Protein AF-A0A412B9C3-F1 (afdb_monomer)

Foldseek 3Di:
DEDEQDPVQCVVCVPPDLLDWDDDQVYIYHNDDPPPPPSVVVVVVVNVVVNVVSVCCVVVVVVVVVVVCVVVVVVCCVVCVVVVLQVVQCVPQVDALVVVLCVLCVPPPCCVVVPPPPPSVVVRPDNDDDDRDPVVVD

Mean predicted aligned error: 14.71 Å

pLDDT: mean 75.17, std 10.51, range [42.81, 90.44]

Radius of gyration: 33.95 Å; Cα contacts (8 Å, |Δi|>4): 87; chains: 1; bounding box: 64×28×92 Å

Organism: Bacteroides uniformis (NCBI:txid820)

Solvent-accessible surface area (backbone atoms only — not comparable to full-atom values): 8334 Å² total; per-residue (Å²): 89,80,46,67,60,37,75,64,30,50,60,74,44,72,82,58,62,78,84,58,67,52,78,50,91,77,37,36,30,26,57,52,69,101,72,59,66,81,64,46,56,60,51,51,52,52,51,50,54,48,53,50,51,52,53,48,50,67,53,48,53,56,51,51,52,49,50,49,53,50,54,52,51,61,66,45,43,72,75,44,44,61,57,52,53,47,50,53,34,36,74,73,69,70,52,43,41,64,60,51,51,50,63,76,40,66,84,43,82,56,46,83,76,64,61,62,88,66,64,47,65,82,47,53,89,50,92,72,77,83,84,81,84,61,78,86,80,114

Secondary structure (DSSP, 8-state):
-EEES-HHHHHHHTTS-TT--EEETTEEEE-S-TT-HHHHHHHHHHHHHHHHHHHHHHHHHHHHHHHHHHHHHHHHHHHHHHHHHHHHHHHHHSS-HHHHHHHHTTT-TTTTTS--TTGGGGTTT-SSPPP---GGG-

Sequence (138 aa):
MIIYDSKIARLLQGRLNPYDYVTLPLVTLTALPYGEKGIWEEMEMSIHRRQYTECFCVSLLPSLLLGWQVCWGFAALPLFAYYLLYWAERLAVGHSAFDYEAEKESEEVSYFVVRKHFAWRKWYWKKELPAIDRSWFC

Structure (mmCIF, N/CA/C/O backbone):
data_AF-A0A412B9C3-F1
#
_entry.id   AF-A0A412B9C3-F1
#
loop_
_atom_site.group_PDB
_atom_site.id
_atom_site.type_symbol
_atom_site.label_atom_id
_atom_site.label_alt_id
_atom_site.label_comp_id
_atom_site.label_asym_id
_atom_site.label_entity_id
_atom_site.label_seq_id
_atom_site.pdbx_PDB_ins_code
_atom_site.Cartn_x
_atom_site.Cartn_y
_atom_site.Cartn_z
_atom_site.occupancy
_atom_site.B_iso_or_equiv
_atom_site.auth_seq_id
_atom_site.auth_comp_id
_atom_site.auth_asym_id
_atom_site.auth_atom_id
_atom_site.pdbx_PDB_model_num
ATOM 1 N N . MET A 1 1 ? -19.016 3.867 24.791 1.00 71.44 1 MET A N 1
ATOM 2 C CA . MET A 1 1 ? -19.879 4.856 25.484 1.00 71.44 1 MET A CA 1
ATOM 3 C C . MET A 1 1 ? -20.946 4.109 26.263 1.00 71.44 1 MET A C 1
ATOM 5 O O . MET A 1 1 ? -21.556 3.209 25.698 1.00 71.44 1 MET A 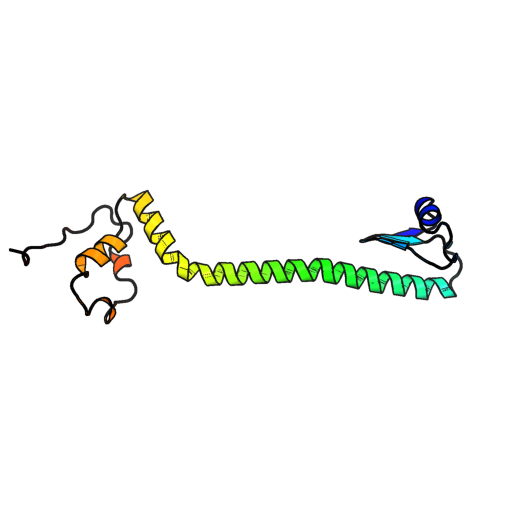O 1
ATOM 9 N N . ILE A 1 2 ? -21.133 4.431 27.544 1.00 73.75 2 ILE A N 1
ATOM 10 C CA . ILE A 1 2 ? -22.102 3.752 28.414 1.00 73.75 2 ILE A CA 1
ATOM 11 C C . ILE A 1 2 ? -23.342 4.638 28.536 1.00 73.75 2 ILE A C 1
ATOM 13 O O . ILE A 1 2 ? -23.216 5.813 28.872 1.00 73.75 2 ILE A O 1
ATOM 17 N N . ILE A 1 3 ? -24.521 4.098 28.223 1.00 74.31 3 ILE A N 1
ATOM 18 C CA . ILE A 1 3 ? -25.792 4.823 28.328 1.00 74.31 3 ILE A CA 1
ATOM 19 C C . ILE A 1 3 ? -26.630 4.162 29.416 1.00 74.31 3 ILE A C 1
ATOM 21 O O . ILE A 1 3 ? -27.082 3.024 29.266 1.00 74.31 3 ILE A O 1
ATOM 25 N N . TYR A 1 4 ? -26.832 4.914 30.492 1.00 70.44 4 TYR A N 1
ATOM 26 C CA . TYR A 1 4 ? -27.600 4.506 31.658 1.00 70.44 4 TYR A CA 1
ATOM 27 C C . TYR A 1 4 ? -29.091 4.765 31.453 1.00 70.44 4 TYR A C 1
ATOM 29 O O . TYR A 1 4 ? -29.478 5.769 30.855 1.00 70.44 4 TYR A O 1
ATOM 37 N N . ASP A 1 5 ? -29.912 3.853 31.968 1.00 69.75 5 ASP A N 1
ATOM 38 C CA . ASP A 1 5 ? -31.367 3.973 32.091 1.00 69.75 5 ASP A CA 1
ATOM 39 C C . ASP A 1 5 ? -32.097 4.476 30.826 1.00 69.75 5 ASP A C 1
ATOM 41 O O . ASP A 1 5 ? -33.015 5.301 30.860 1.00 69.75 5 ASP A O 1
ATOM 45 N N . SER A 1 6 ? -31.686 3.978 29.658 1.00 71.88 6 SER A N 1
ATOM 46 C CA . SER A 1 6 ? -32.357 4.323 28.403 1.00 71.88 6 SER A CA 1
ATOM 47 C C . SER A 1 6 ? -33.596 3.453 28.175 1.00 71.88 6 SER A C 1
ATOM 49 O O . SER A 1 6 ? -33.596 2.248 28.431 1.00 71.88 6 SER A O 1
ATOM 51 N N . LYS A 1 7 ? -34.658 4.032 27.595 1.00 73.88 7 LYS A N 1
ATOM 52 C CA . LYS A 1 7 ? -35.851 3.270 27.164 1.00 73.88 7 LYS A CA 1
ATOM 53 C C . LYS A 1 7 ? -35.494 2.121 26.208 1.00 73.88 7 LYS A C 1
ATOM 55 O O . LYS A 1 7 ? -36.166 1.097 26.204 1.00 73.88 7 LYS A O 1
ATOM 60 N N . ILE A 1 8 ? -34.422 2.297 25.432 1.00 70.44 8 ILE A N 1
ATOM 61 C CA . ILE A 1 8 ? -33.883 1.309 24.4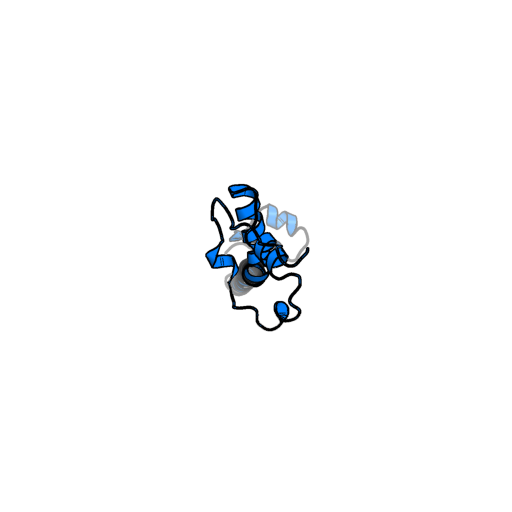92 1.00 70.44 8 ILE A CA 1
ATOM 62 C C . ILE A 1 8 ? -33.239 0.137 25.247 1.00 70.44 8 ILE A C 1
ATOM 64 O O . ILE A 1 8 ? -33.494 -1.010 24.893 1.00 70.44 8 ILE A O 1
ATOM 68 N N . ALA A 1 9 ? -32.475 0.409 26.313 1.00 68.50 9 ALA A N 1
ATOM 69 C CA . ALA A 1 9 ? -31.912 -0.625 27.184 1.00 68.50 9 ALA A CA 1
ATOM 70 C C . ALA A 1 9 ? -33.021 -1.499 27.779 1.00 68.50 9 ALA A C 1
ATOM 72 O O . ALA A 1 9 ? -32.987 -2.714 27.619 1.00 68.50 9 ALA A O 1
ATOM 73 N N . AR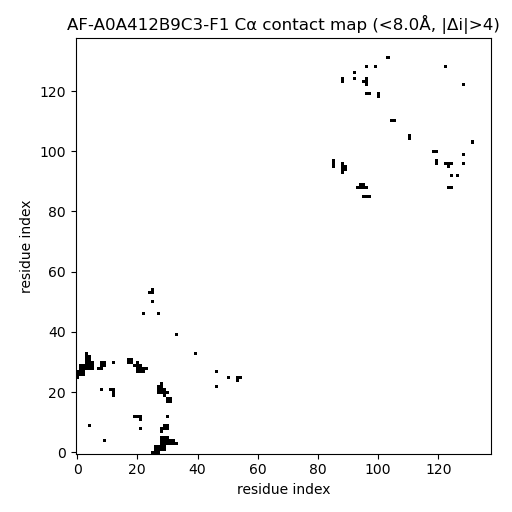G A 1 10 ? -34.065 -0.876 28.346 1.00 69.50 10 ARG A N 1
ATOM 74 C CA . ARG A 1 10 ? -35.205 -1.595 28.943 1.00 69.50 10 ARG A CA 1
ATOM 75 C C . ARG A 1 10 ? -35.968 -2.449 27.923 1.00 69.50 10 ARG A C 1
ATOM 77 O O . ARG A 1 10 ? -36.424 -3.538 28.256 1.00 69.50 10 ARG A O 1
ATOM 84 N N . LEU A 1 11 ? -36.090 -1.973 26.681 1.00 72.50 11 LEU A N 1
ATOM 85 C CA . LEU A 1 11 ? -36.770 -2.692 25.600 1.00 72.50 11 LEU A CA 1
ATOM 86 C C . LEU A 1 11 ? -35.950 -3.886 25.081 1.00 72.50 11 LEU A C 1
ATOM 88 O O . LEU A 1 11 ? -36.520 -4.941 24.821 1.00 72.50 11 LEU A O 1
ATOM 92 N N . LEU A 1 12 ? -34.625 -3.735 24.971 1.00 67.31 12 LEU A N 1
ATOM 93 C CA . LEU A 1 12 ? -33.705 -4.813 24.584 1.00 67.31 12 LEU A CA 1
ATOM 94 C C . LEU A 1 12 ? -33.486 -5.835 25.703 1.00 67.31 12 LEU A C 1
ATOM 96 O O . LEU A 1 12 ? -33.320 -7.017 25.419 1.00 67.31 12 LEU A O 1
ATOM 100 N N . GLN A 1 13 ? -33.500 -5.397 26.962 1.00 66.25 13 GLN A N 1
ATOM 101 C CA . GLN A 1 13 ? -33.410 -6.299 28.105 1.00 66.25 13 GLN A CA 1
ATOM 102 C C . GLN A 1 13 ? -34.695 -7.082 28.299 1.00 66.25 13 GLN A C 1
ATOM 104 O O . GLN A 1 13 ? -34.568 -8.267 28.567 1.00 66.25 13 GLN A O 1
ATOM 109 N N . GLY A 1 14 ? -35.879 -6.473 28.116 1.00 61.47 14 GLY A N 1
ATOM 110 C CA . GLY A 1 14 ? -37.208 -7.090 27.932 1.00 61.47 14 GLY A CA 1
ATOM 111 C C . GLY A 1 14 ? -37.693 -8.108 28.987 1.00 61.47 14 GLY A C 1
ATOM 112 O O . GLY A 1 14 ? -38.782 -7.953 29.536 1.00 61.47 14 GLY A O 1
ATOM 113 N N . ARG A 1 15 ? -36.911 -9.170 29.228 1.00 53.53 15 ARG A N 1
ATOM 114 C CA . ARG A 1 15 ? -37.091 -10.319 30.135 1.00 53.53 15 ARG A CA 1
ATOM 115 C C . ARG A 1 15 ? -35.810 -10.800 30.858 1.00 53.53 15 ARG A C 1
ATOM 117 O O . ARG A 1 15 ? -35.904 -11.765 31.612 1.00 53.53 15 ARG A O 1
ATOM 124 N N . LEU A 1 16 ? -34.632 -10.221 30.610 1.00 57.12 16 LEU A N 1
ATOM 125 C CA . LEU A 1 16 ? -33.379 -10.616 31.271 1.00 57.12 16 LEU A CA 1
ATOM 126 C C . LEU A 1 16 ? -33.282 -10.067 32.703 1.00 57.12 16 LEU A C 1
ATOM 128 O O . LEU A 1 16 ? -34.021 -9.159 33.089 1.00 57.12 16 LEU A O 1
ATOM 132 N N . ASN A 1 17 ? -32.375 -10.656 33.487 1.00 59.16 17 ASN A N 1
ATOM 133 C CA . ASN A 1 17 ? -32.114 -10.301 34.878 1.00 59.16 17 ASN A CA 1
ATOM 134 C C . ASN A 1 17 ? -31.827 -8.783 34.963 1.00 59.16 17 ASN A C 1
ATOM 136 O O . ASN A 1 17 ? -31.078 -8.281 34.125 1.00 59.16 17 ASN A O 1
ATOM 140 N N . PRO A 1 18 ? -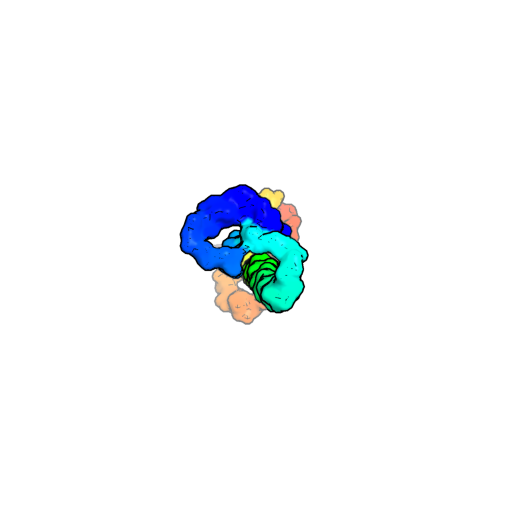32.384 -8.022 35.926 1.00 58.66 18 PRO A N 1
ATOM 141 C CA . PRO A 1 18 ? -32.144 -6.575 36.063 1.00 58.66 18 PRO A CA 1
ATOM 142 C C . PRO A 1 18 ? -30.662 -6.164 36.144 1.00 58.66 18 PRO A C 1
ATOM 144 O O . PRO A 1 18 ? -30.348 -4.993 35.937 1.00 58.66 18 PRO A O 1
ATOM 147 N N . TYR A 1 19 ? -29.766 -7.118 36.409 1.00 58.34 19 TYR A N 1
ATOM 148 C CA . TYR A 1 19 ? -28.314 -6.939 36.448 1.00 58.34 19 TYR A CA 1
ATOM 149 C C . TYR A 1 19 ? -27.590 -7.201 35.116 1.00 58.34 19 TYR A C 1
ATOM 151 O O . TYR A 1 19 ? -26.396 -6.928 35.016 1.00 58.34 19 TYR A O 1
ATOM 159 N N . ASP A 1 20 ? -28.269 -7.727 34.094 1.00 65.31 20 ASP A N 1
ATOM 160 C CA . ASP A 1 20 ? -27.654 -7.952 32.784 1.00 65.31 20 ASP A CA 1
ATOM 161 C C . ASP A 1 20 ? -27.457 -6.626 32.046 1.00 65.31 20 ASP A C 1
ATOM 163 O O . ASP A 1 20 ? -28.237 -5.696 32.209 1.00 65.31 20 ASP A O 1
ATOM 167 N N . TYR A 1 21 ? -26.438 -6.521 31.197 1.00 71.12 21 TYR A N 1
ATOM 168 C CA . TYR A 1 21 ? -26.176 -5.356 30.347 1.00 71.12 21 TYR A CA 1
ATOM 169 C C . TYR A 1 21 ? -26.036 -5.789 28.888 1.00 71.12 21 TYR A C 1
ATOM 171 O O . TYR A 1 21 ? -25.529 -6.868 28.586 1.00 71.12 21 TYR A O 1
ATOM 179 N N . VAL A 1 22 ? -26.479 -4.943 27.957 1.00 73.19 22 VAL A N 1
ATOM 180 C CA . VAL A 1 22 ? -26.414 -5.242 26.521 1.00 73.19 22 VAL A CA 1
ATOM 181 C C . VAL A 1 22 ? -25.242 -4.488 25.912 1.00 73.19 22 VAL A C 1
ATOM 183 O O . VAL A 1 22 ? -25.207 -3.257 25.896 1.00 73.19 22 VAL A O 1
ATOM 186 N N . THR A 1 23 ? -24.262 -5.233 25.408 1.00 69.38 23 THR A N 1
ATOM 187 C CA . THR A 1 23 ? -23.097 -4.681 24.710 1.00 69.38 23 THR A CA 1
ATOM 188 C C . THR A 1 23 ? -23.354 -4.695 23.205 1.00 69.38 23 THR A C 1
ATOM 190 O O . THR A 1 23 ? -23.487 -5.760 22.607 1.00 69.38 23 THR A O 1
ATOM 193 N N . LEU A 1 24 ? -23.422 -3.514 22.597 1.00 73.06 24 LEU A N 1
ATOM 194 C CA . LEU A 1 24 ? -23.368 -3.313 21.152 1.00 73.06 24 LEU A CA 1
ATOM 195 C C . LEU A 1 24 ? -21.967 -2.801 20.775 1.00 73.06 24 LEU A C 1
ATOM 197 O O . LEU A 1 24 ? -21.265 -2.260 21.635 1.00 73.06 24 LEU A O 1
ATOM 201 N N . PRO A 1 25 ? -21.551 -2.910 19.501 1.00 67.12 25 PRO A N 1
ATOM 202 C CA . PRO A 1 25 ? -20.292 -2.324 19.058 1.00 67.12 25 PRO A CA 1
ATOM 203 C C . PRO A 1 25 ? -20.259 -0.833 19.423 1.00 67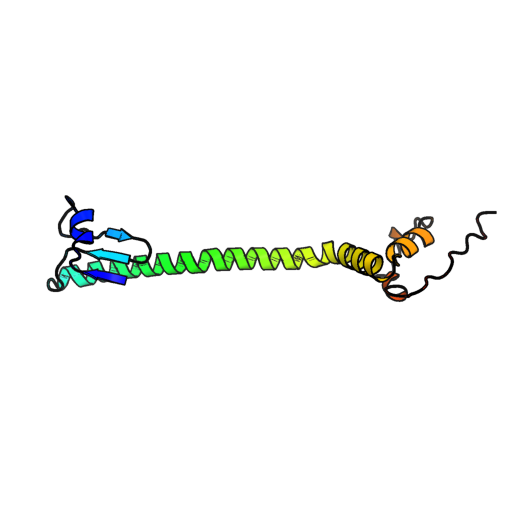.12 25 PRO A C 1
ATOM 205 O O . PRO A 1 25 ? -21.205 -0.104 19.120 1.00 67.12 25 PRO A O 1
ATOM 208 N N . LEU A 1 26 ? -19.194 -0.385 20.097 1.00 67.56 26 LEU A N 1
ATOM 209 C CA . LEU A 1 26 ? -18.996 0.983 20.616 1.00 67.56 26 LEU A CA 1
ATOM 210 C C . LEU A 1 26 ? -19.905 1.435 21.781 1.00 67.56 26 LEU A C 1
ATOM 212 O O . LEU A 1 26 ? -19.541 2.385 22.490 1.00 67.56 26 LEU A O 1
ATOM 216 N N . VAL A 1 27 ? -21.065 0.811 22.006 1.00 75.19 27 VAL A N 1
ATOM 217 C CA . VAL A 1 27 ? -22.084 1.300 22.953 1.00 75.19 27 VAL A CA 1
ATOM 218 C C . VAL A 1 27 ? -22.562 0.194 23.882 1.00 75.19 27 VAL A C 1
ATOM 220 O O . VAL A 1 27 ? -23.034 -0.848 23.448 1.00 75.19 27 VAL A O 1
ATOM 223 N N . THR A 1 28 ? -22.515 0.447 25.184 1.00 77.12 28 THR A N 1
ATOM 224 C CA . THR A 1 28 ? -23.071 -0.455 26.198 1.00 77.12 28 THR A CA 1
ATOM 225 C C . THR A 1 28 ? -24.287 0.170 26.856 1.00 77.12 28 THR A C 1
ATOM 227 O O . THR A 1 28 ? -24.238 1.311 27.317 1.00 77.12 28 THR A O 1
ATOM 230 N N . LEU A 1 29 ? -25.378 -0.589 26.884 1.00 76.88 29 LEU A N 1
ATOM 231 C CA . LEU A 1 29 ? -26.669 -0.190 27.421 1.00 76.88 29 LEU A CA 1
ATOM 232 C C . LEU A 1 29 ? -26.919 -0.916 28.741 1.00 76.88 29 LEU A C 1
ATOM 234 O O . LEU A 1 29 ? -26.802 -2.142 28.810 1.00 76.88 29 LEU A O 1
ATOM 238 N N . THR A 1 30 ? -27.289 -0.162 29.773 1.00 72.75 30 THR A N 1
ATOM 239 C CA . THR A 1 30 ? -27.619 -0.704 31.096 1.00 72.75 30 THR A CA 1
ATOM 240 C C . THR A 1 30 ? -28.961 -0.136 31.572 1.00 72.75 30 THR A C 1
ATOM 242 O O . THR A 1 30 ? -29.311 1.003 31.252 1.00 72.75 30 THR A O 1
ATOM 245 N N . ALA A 1 31 ? -29.736 -0.929 32.319 1.00 68.94 31 ALA A N 1
ATOM 246 C CA . ALA A 1 31 ? -30.973 -0.475 32.979 1.00 68.94 31 ALA A CA 1
ATOM 247 C C . ALA A 1 31 ? -30.778 -0.178 34.471 1.00 68.94 31 ALA A C 1
ATOM 249 O O . ALA A 1 31 ? -31.718 0.253 35.135 1.00 68.94 31 ALA A O 1
ATOM 250 N N . LEU A 1 32 ? -29.569 -0.394 34.998 1.00 68.25 32 LEU A N 1
ATOM 251 C CA . LEU A 1 32 ? -29.263 -0.116 36.393 1.00 68.25 32 LEU A CA 1
ATOM 252 C C . LEU A 1 32 ? -29.134 1.400 36.632 1.00 68.25 32 LEU A C 1
ATOM 254 O O . LEU A 1 32 ? -28.440 2.083 35.868 1.00 68.25 32 LEU A O 1
ATOM 258 N N . PRO A 1 33 ? -29.762 1.932 37.697 1.00 64.75 33 PRO A N 1
ATOM 259 C CA . PRO A 1 33 ? -29.544 3.301 38.138 1.00 64.75 33 PRO A CA 1
ATOM 260 C C . PRO A 1 33 ? -28.149 3.452 38.768 1.00 64.75 33 PRO A C 1
ATOM 262 O O . PRO A 1 33 ? -27.609 2.521 39.359 1.00 64.75 33 PRO A O 1
ATOM 265 N N . TYR A 1 34 ? -27.580 4.655 38.691 1.00 61.44 34 TYR A N 1
ATOM 266 C CA . TYR A 1 34 ? -26.199 4.999 39.081 1.00 61.44 34 TYR A CA 1
ATOM 267 C C . TYR A 1 34 ? -25.889 4.919 40.609 1.00 61.44 34 TYR A C 1
ATOM 269 O O . TYR A 1 34 ? -24.985 5.581 41.103 1.00 61.44 34 TYR A O 1
ATOM 277 N N . GLY A 1 35 ? -26.650 4.161 41.410 1.00 60.62 35 GLY A N 1
ATOM 278 C CA . GLY A 1 35 ? -26.618 4.229 42.884 1.00 60.62 35 GLY A CA 1
ATOM 279 C C . GLY A 1 35 ? -25.990 3.042 43.630 1.00 60.62 35 GLY A C 1
ATOM 280 O O . GLY A 1 35 ? -25.531 3.212 44.760 1.00 60.62 35 GLY A O 1
ATOM 281 N N . GLU A 1 36 ? -25.946 1.844 43.041 1.00 65.12 36 GLU A N 1
ATOM 282 C CA . GLU A 1 36 ? -25.496 0.616 43.723 1.00 65.12 36 GLU A CA 1
ATOM 283 C C . GLU A 1 36 ? -23.974 0.411 43.594 1.00 65.12 36 GLU A C 1
ATOM 285 O O . GLU A 1 36 ? -23.492 -0.377 42.783 1.00 65.12 36 GLU A O 1
ATOM 290 N N . LYS A 1 37 ? -23.204 1.141 44.414 1.00 58.47 37 LYS A N 1
ATOM 291 C CA . LYS A 1 37 ? -21.729 1.249 44.335 1.00 58.47 37 LYS A CA 1
ATOM 292 C C . LYS A 1 37 ? -20.955 -0.072 44.198 1.00 58.47 37 LYS A C 1
ATOM 294 O O . LYS A 1 37 ? -20.007 -0.120 43.427 1.00 58.47 37 LYS A O 1
ATOM 299 N N . GLY A 1 38 ? -21.326 -1.121 44.937 1.00 68.56 38 GLY A N 1
ATOM 300 C CA . GLY A 1 38 ? -20.525 -2.355 45.006 1.00 68.56 38 GLY A CA 1
ATOM 301 C C . GLY A 1 38 ? -20.585 -3.225 43.746 1.00 68.56 38 GLY A C 1
ATOM 302 O O . GLY A 1 38 ? -19.576 -3.784 43.341 1.00 68.56 38 GLY A O 1
ATOM 303 N N . ILE A 1 39 ? -21.755 -3.313 43.110 1.00 67.44 39 ILE A N 1
ATOM 304 C CA . ILE A 1 39 ? -21.955 -4.084 41.867 1.00 67.44 39 ILE A CA 1
ATOM 305 C C . ILE A 1 39 ? -21.539 -3.243 40.651 1.00 67.44 39 ILE A C 1
ATOM 307 O O . ILE A 1 39 ? -21.106 -3.769 39.626 1.00 67.44 39 ILE A O 1
ATOM 311 N N . TRP A 1 40 ? -21.639 -1.918 40.776 1.00 73.81 40 TRP A N 1
ATOM 312 C CA . TRP A 1 40 ? -21.349 -0.982 39.700 1.00 73.81 40 TRP A CA 1
ATOM 313 C C . TRP A 1 40 ? -19.870 -0.964 39.292 1.00 73.81 40 TRP A C 1
ATOM 315 O O . TRP A 1 40 ? -19.599 -1.037 38.097 1.00 73.81 40 TRP A O 1
ATOM 325 N N . GLU A 1 41 ? -18.925 -0.937 40.240 1.00 76.31 41 GLU A N 1
ATOM 326 C CA . GLU A 1 41 ? -17.486 -0.887 39.916 1.00 76.31 41 GLU A CA 1
ATOM 327 C C . GLU A 1 41 ? -17.027 -2.127 39.131 1.00 76.31 41 GLU A C 1
ATOM 329 O O . GLU A 1 41 ? -16.322 -2.016 38.127 1.00 76.31 41 GLU A O 1
ATOM 334 N N . GLU A 1 42 ? -17.467 -3.320 39.539 1.00 79.62 42 GLU A N 1
ATOM 335 C CA . GLU A 1 42 ? -17.109 -4.567 38.856 1.00 79.62 42 GLU A CA 1
ATOM 336 C C . GLU A 1 42 ? -17.740 -4.647 37.457 1.00 79.62 42 GLU A C 1
ATOM 338 O O . GLU A 1 42 ? -17.075 -5.002 36.474 1.00 79.62 42 GLU A O 1
ATOM 343 N N . MET A 1 43 ? -19.010 -4.242 37.340 1.00 77.62 43 MET A N 1
ATOM 344 C CA . MET A 1 43 ? -19.706 -4.172 36.058 1.00 77.62 43 MET A CA 1
ATOM 345 C C . MET A 1 43 ? -19.025 -3.178 35.108 1.00 77.62 43 MET A C 1
ATOM 347 O O . MET A 1 43 ? -18.755 -3.520 33.954 1.00 77.62 43 MET A O 1
ATOM 351 N N . GLU A 1 44 ? -18.708 -1.972 35.574 1.00 81.06 44 GLU A N 1
ATOM 352 C CA . GLU A 1 44 ? -18.075 -0.927 34.767 1.00 81.06 44 GLU A CA 1
ATOM 353 C C . GLU A 1 44 ? -16.684 -1.364 34.280 1.00 81.06 44 GLU A C 1
ATOM 355 O O . GLU A 1 44 ? -16.373 -1.247 33.089 1.00 81.06 44 GLU A O 1
ATOM 360 N N . MET A 1 45 ? -15.885 -1.990 35.150 1.00 81.44 45 MET A N 1
ATOM 361 C CA . MET A 1 45 ? -14.580 -2.546 34.781 1.00 81.44 45 MET A CA 1
ATOM 362 C C . MET A 1 45 ? -14.685 -3.645 33.716 1.00 81.44 45 MET A C 1
ATOM 364 O O . MET A 1 45 ? -13.867 -3.694 32.790 1.00 81.44 45 MET A O 1
ATOM 368 N N . SER A 1 46 ? -15.703 -4.507 33.794 1.00 80.62 46 SER A N 1
ATOM 369 C CA . SER A 1 46 ? -15.934 -5.553 32.789 1.00 80.62 46 SER A CA 1
ATOM 370 C C . SER A 1 46 ? -16.289 -4.969 31.413 1.00 80.62 46 SER A C 1
ATOM 372 O O . SER A 1 46 ? -15.756 -5.403 30.384 1.00 80.62 46 SER A O 1
ATOM 374 N N . ILE A 1 47 ? -17.114 -3.918 31.398 1.00 82.31 47 ILE A N 1
ATOM 375 C CA . ILE A 1 47 ? -17.528 -3.202 30.191 1.00 82.31 47 ILE A CA 1
ATOM 376 C C . ILE A 1 47 ? -16.335 -2.483 29.561 1.00 82.31 47 ILE A C 1
ATOM 378 O O . ILE A 1 47 ? -16.121 -2.598 28.352 1.00 82.31 47 ILE A O 1
ATOM 382 N N . HIS A 1 48 ? -15.527 -1.783 30.360 1.00 84.00 48 HIS A N 1
ATOM 383 C CA . HIS A 1 48 ? -14.339 -1.094 29.863 1.00 84.00 48 HIS A CA 1
ATOM 384 C C . HIS A 1 48 ? -13.295 -2.053 29.314 1.00 84.00 48 HIS A C 1
ATOM 386 O O . HIS A 1 48 ? -12.750 -1.803 28.238 1.00 84.00 48 HIS A O 1
ATOM 392 N N . ARG A 1 49 ? -13.055 -3.182 29.993 1.00 83.75 49 ARG A N 1
ATOM 393 C CA . ARG A 1 49 ? -12.152 -4.223 29.491 1.00 83.75 49 ARG A CA 1
ATOM 394 C C . ARG A 1 49 ? -12.591 -4.701 28.109 1.00 83.75 49 ARG A C 1
ATOM 396 O O . ARG A 1 49 ? -11.764 -4.801 27.206 1.00 83.75 49 ARG A O 1
ATOM 403 N N . ARG A 1 50 ? -13.891 -4.942 27.924 1.00 80.62 50 ARG A N 1
ATOM 404 C CA . ARG A 1 50 ? -14.450 -5.389 26.647 1.00 80.62 50 ARG A CA 1
ATOM 405 C C . ARG A 1 50 ? -14.383 -4.309 25.563 1.00 80.62 50 ARG A C 1
ATOM 407 O O . ARG A 1 50 ? -13.891 -4.588 24.473 1.00 80.62 50 ARG A O 1
ATOM 414 N N . GLN A 1 51 ? -14.773 -3.071 25.871 1.00 83.31 51 GLN A N 1
ATOM 415 C CA . GLN A 1 51 ? -14.653 -1.935 24.947 1.00 83.31 51 GLN A CA 1
ATOM 416 C C . GLN A 1 51 ? -13.201 -1.711 24.509 1.00 83.31 51 GLN A C 1
ATOM 418 O O . GLN A 1 51 ? -12.947 -1.467 23.332 1.00 83.31 51 GLN A O 1
ATOM 423 N N . TYR A 1 52 ? -12.240 -1.847 25.428 1.00 85.38 52 TYR A N 1
ATOM 424 C CA . TYR A 1 52 ? -10.821 -1.745 25.100 1.00 85.38 52 TYR A CA 1
ATOM 425 C C . TYR A 1 52 ? -10.393 -2.855 24.139 1.00 85.38 52 TYR A C 1
ATOM 427 O O . TYR A 1 52 ? -9.745 -2.569 23.137 1.00 85.38 52 TYR A O 1
ATOM 435 N N . THR A 1 53 ? -10.804 -4.105 24.384 1.00 84.38 53 THR A N 1
ATOM 436 C CA . THR A 1 53 ? -10.497 -5.218 23.470 1.00 84.38 53 THR A CA 1
ATOM 437 C C . THR A 1 53 ? -11.148 -5.056 22.099 1.00 84.38 53 THR A C 1
ATOM 439 O O . THR A 1 53 ? -10.501 -5.319 21.091 1.00 84.38 53 THR A O 1
ATOM 442 N N . GLU A 1 54 ? -12.389 -4.572 22.031 1.00 85.00 54 GLU A N 1
ATOM 443 C CA . GLU A 1 54 ? -13.090 -4.332 20.766 1.00 85.00 54 GLU A CA 1
ATOM 444 C C . GLU A 1 54 ? -12.408 -3.213 19.968 1.00 85.00 54 GLU A C 1
ATOM 446 O O . GLU A 1 54 ? -12.086 -3.409 18.798 1.00 85.00 54 GLU A O 1
ATOM 451 N N . CYS A 1 55 ? -12.087 -2.081 20.602 1.00 84.31 55 CYS A N 1
ATOM 452 C CA . CYS A 1 55 ? -11.341 -0.987 19.973 1.00 84.31 55 CYS A CA 1
ATOM 453 C C . CYS A 1 55 ? -9.927 -1.407 19.550 1.00 84.31 55 CYS A C 1
ATOM 455 O O . CYS A 1 55 ? -9.452 -1.024 18.477 1.00 84.31 55 CYS A O 1
ATOM 457 N N . PHE A 1 56 ? -9.250 -2.211 20.370 1.00 86.69 56 PHE A N 1
ATOM 458 C CA . PHE A 1 56 ? -7.938 -2.752 20.043 1.00 86.69 56 PHE A CA 1
ATOM 459 C C . PHE A 1 56 ? -8.011 -3.662 18.814 1.00 86.69 56 PHE A C 1
ATOM 461 O O . PHE A 1 56 ? -7.251 -3.466 17.875 1.00 86.69 56 PHE A O 1
ATOM 468 N N . CYS A 1 57 ? -8.973 -4.584 18.740 1.00 83.69 57 CYS A N 1
ATOM 469 C CA . CYS A 1 57 ? -9.153 -5.444 17.568 1.00 83.69 57 CYS A CA 1
ATOM 470 C C . CYS A 1 57 ? -9.545 -4.647 16.315 1.00 83.69 57 CYS A C 1
ATOM 472 O O . CYS A 1 57 ? -8.994 -4.884 15.240 1.00 83.69 57 CYS A O 1
ATOM 474 N N . VAL A 1 58 ? -10.456 -3.677 16.452 1.00 85.69 58 VAL A N 1
ATOM 475 C CA . VAL A 1 58 ? -10.908 -2.812 15.349 1.00 85.69 58 VAL A CA 1
ATOM 476 C C . VAL A 1 58 ? -9.783 -1.928 14.813 1.00 85.69 58 VAL A C 1
ATOM 478 O O . VAL A 1 58 ? -9.811 -1.590 13.639 1.00 85.69 58 VAL A O 1
ATOM 481 N N . SER A 1 59 ? -8.781 -1.571 15.618 1.00 86.56 59 SER A N 1
ATOM 482 C CA . SER A 1 59 ? -7.616 -0.803 15.152 1.00 86.56 59 SER A CA 1
ATOM 483 C C . SER A 1 59 ? -6.459 -1.695 14.684 1.00 86.56 59 SER A C 1
ATOM 485 O O . SER A 1 59 ? -5.797 -1.390 13.688 1.00 86.56 59 SER A O 1
ATOM 487 N N . LEU A 1 60 ? -6.231 -2.830 15.347 1.00 90.25 60 LEU A N 1
ATOM 488 C CA . LEU A 1 60 ? -5.143 -3.758 15.043 1.00 90.25 60 LEU A CA 1
ATOM 489 C C . LEU A 1 60 ? -5.376 -4.517 13.731 1.00 90.25 60 LEU A C 1
ATOM 491 O O . LEU A 1 60 ? -4.475 -4.607 12.905 1.00 90.25 60 LEU A O 1
ATOM 495 N N . LEU A 1 61 ? -6.578 -5.050 13.505 1.00 87.25 61 LEU A N 1
ATOM 496 C CA . LEU A 1 61 ? -6.867 -5.820 12.293 1.00 87.25 61 LEU A CA 1
ATOM 497 C C . LEU A 1 61 ? -6.669 -5.008 10.999 1.00 87.25 61 LEU A C 1
ATOM 499 O O . LEU A 1 61 ? -5.932 -5.477 10.130 1.00 87.25 61 LEU A O 1
ATOM 503 N N . PRO A 1 62 ? -7.237 -3.796 10.834 1.00 87.19 62 PRO A N 1
ATOM 504 C CA . PRO A 1 62 ? -7.007 -3.019 9.621 1.00 87.19 62 PRO A CA 1
ATOM 505 C C . PRO A 1 62 ? -5.568 -2.522 9.508 1.00 87.19 62 PRO A C 1
ATOM 507 O O . PRO A 1 62 ? -5.051 -2.475 8.397 1.00 87.19 62 PRO A O 1
ATOM 510 N N . SER A 1 63 ? -4.888 -2.195 10.612 1.00 89.38 63 SER A N 1
ATOM 511 C CA . SER A 1 63 ? -3.479 -1.787 10.540 1.00 89.38 63 SER A CA 1
ATOM 512 C C . SER A 1 63 ? -2.565 -2.932 10.093 1.00 89.38 63 SER A C 1
ATOM 514 O O . SER A 1 63 ? -1.687 -2.709 9.262 1.00 89.38 63 SER A O 1
ATOM 516 N N . LEU A 1 64 ? -2.814 -4.167 10.542 1.00 90.44 64 LEU A N 1
ATOM 517 C CA . LEU A 1 64 ? -2.099 -5.354 10.063 1.00 90.44 64 LEU A CA 1
ATOM 518 C C . LEU A 1 64 ? -2.414 -5.672 8.597 1.00 90.44 64 LEU A C 1
ATOM 520 O O . LEU A 1 64 ? -1.499 -5.971 7.832 1.00 90.44 64 LEU A O 1
ATOM 524 N N . LEU A 1 65 ? -3.683 -5.581 8.187 1.00 88.81 65 LEU A N 1
ATOM 525 C CA . LEU A 1 65 ? -4.083 -5.806 6.794 1.00 88.81 65 LEU A CA 1
ATOM 526 C C . LEU A 1 65 ? -3.467 -4.769 5.849 1.00 88.81 65 LEU A C 1
ATOM 528 O O . LEU A 1 65 ? -2.934 -5.138 4.804 1.00 88.81 65 LEU A O 1
ATOM 532 N N . LEU A 1 66 ? -3.491 -3.489 6.227 1.00 87.75 66 LEU A N 1
ATOM 533 C CA . LEU A 1 66 ? -2.850 -2.419 5.465 1.00 87.75 66 LEU A CA 1
ATOM 534 C C . LEU A 1 66 ? -1.333 -2.597 5.438 1.00 87.75 66 LEU A C 1
ATOM 536 O O . LEU A 1 66 ? -0.734 -2.494 4.374 1.00 87.75 66 LEU A O 1
ATOM 540 N N . GLY A 1 67 ? -0.714 -2.924 6.576 1.00 88.25 67 GLY A N 1
ATOM 541 C CA . GLY A 1 67 ? 0.716 -3.224 6.646 1.00 88.25 67 GLY A CA 1
ATOM 542 C C . GLY A 1 67 ? 1.106 -4.357 5.699 1.00 88.25 67 GLY A C 1
ATOM 543 O O . GLY A 1 67 ? 2.041 -4.212 4.916 1.00 88.25 67 GLY A O 1
ATOM 544 N N . TRP A 1 68 ? 0.334 -5.446 5.687 1.00 87.12 68 TRP A N 1
ATOM 545 C CA . TRP A 1 68 ? 0.520 -6.553 4.751 1.00 87.12 68 TRP A CA 1
ATOM 546 C C . TRP A 1 68 ? 0.385 -6.097 3.294 1.00 87.12 68 TRP A C 1
ATOM 548 O O . TRP A 1 68 ? 1.298 -6.299 2.500 1.00 87.12 68 TRP A O 1
ATOM 558 N N . GLN A 1 69 ? -0.708 -5.428 2.929 1.00 84.88 69 GLN A N 1
ATOM 559 C CA . GLN A 1 69 ? -0.922 -4.956 1.556 1.00 84.88 69 GLN A CA 1
ATOM 560 C C . GLN A 1 69 ? 0.193 -4.023 1.076 1.00 84.88 69 GLN A C 1
ATOM 562 O O . GLN A 1 69 ? 0.664 -4.155 -0.051 1.00 84.88 69 GLN A O 1
ATOM 567 N N . VAL A 1 70 ? 0.646 -3.115 1.939 1.00 86.31 70 VAL A N 1
ATOM 568 C CA . VAL A 1 70 ? 1.734 -2.182 1.646 1.00 86.31 70 VAL A CA 1
ATOM 569 C C . VAL A 1 70 ? 3.049 -2.941 1.453 1.00 86.31 70 VAL A C 1
ATOM 571 O O . VAL A 1 70 ? 3.702 -2.760 0.427 1.00 86.31 70 VAL A O 1
ATOM 574 N N . CYS A 1 71 ? 3.417 -3.844 2.366 1.00 82.56 71 CYS A N 1
ATOM 575 C CA . CYS A 1 71 ? 4.641 -4.640 2.248 1.00 82.56 71 CYS A CA 1
ATOM 576 C C . CYS A 1 71 ? 4.667 -5.488 0.969 1.00 82.56 71 CYS A C 1
ATOM 578 O O . CYS A 1 71 ? 5.677 -5.507 0.267 1.00 82.56 71 CYS A O 1
ATOM 580 N N . TRP A 1 72 ? 3.559 -6.152 0.635 1.00 80.12 72 TRP A N 1
ATOM 581 C CA . TRP A 1 72 ? 3.468 -6.985 -0.565 1.00 80.12 72 TRP A CA 1
ATOM 582 C C . TRP A 1 72 ? 3.398 -6.158 -1.847 1.00 80.12 72 TRP A C 1
ATOM 584 O O . TRP A 1 72 ? 4.036 -6.514 -2.836 1.00 80.12 72 TRP A O 1
ATOM 594 N N . GLY A 1 73 ? 2.695 -5.025 -1.824 1.00 81.25 73 GLY A N 1
ATOM 595 C CA . GLY A 1 73 ? 2.674 -4.076 -2.932 1.00 81.25 73 GLY A CA 1
ATOM 596 C C . GLY A 1 73 ? 4.077 -3.565 -3.256 1.00 81.25 73 GLY A C 1
ATOM 597 O O . GLY A 1 73 ? 4.515 -3.653 -4.402 1.00 81.25 73 GLY A O 1
ATOM 598 N N . PHE A 1 74 ? 4.827 -3.120 -2.243 1.00 80.06 74 PHE A N 1
ATOM 599 C CA . PHE A 1 74 ? 6.207 -2.663 -2.424 1.00 80.06 74 PHE A CA 1
ATOM 600 C C . PHE A 1 74 ? 7.166 -3.789 -2.830 1.00 80.06 74 PHE A C 1
ATOM 602 O O . PHE A 1 74 ? 8.054 -3.550 -3.645 1.00 80.06 74 PHE A O 1
ATOM 609 N N . ALA A 1 75 ? 6.981 -5.016 -2.335 1.00 82.50 75 ALA A N 1
ATOM 610 C CA . ALA A 1 75 ? 7.783 -6.167 -2.754 1.00 82.50 75 ALA A CA 1
ATOM 611 C C . ALA A 1 75 ? 7.505 -6.602 -4.205 1.00 82.50 75 ALA A C 1
ATOM 613 O O . ALA A 1 75 ? 8.399 -7.119 -4.873 1.00 82.50 75 ALA A O 1
ATOM 614 N N . ALA A 1 76 ? 6.290 -6.374 -4.713 1.00 83.06 76 ALA A N 1
ATOM 615 C CA . ALA A 1 76 ? 5.925 -6.663 -6.097 1.00 83.06 76 ALA A CA 1
ATOM 616 C C . ALA A 1 76 ? 6.394 -5.575 -7.082 1.00 83.06 76 ALA A C 1
ATOM 618 O O . ALA A 1 76 ? 6.609 -5.871 -8.258 1.00 83.06 76 ALA A O 1
ATOM 619 N N . LEU A 1 77 ? 6.601 -4.332 -6.627 1.00 81.88 77 LEU A N 1
ATOM 620 C CA . LEU A 1 77 ? 7.035 -3.224 -7.490 1.00 81.88 77 LEU A CA 1
ATOM 621 C C . LEU A 1 77 ? 8.297 -3.530 -8.319 1.00 81.88 77 LEU A C 1
ATOM 623 O O . LEU A 1 77 ? 8.259 -3.255 -9.515 1.00 81.88 77 LEU A O 1
ATOM 627 N N . PRO A 1 78 ? 9.385 -4.122 -7.782 1.00 80.00 78 PRO A N 1
ATOM 628 C CA . PRO A 1 78 ? 10.560 -4.483 -8.579 1.00 80.00 78 PRO A CA 1
ATOM 629 C C . PRO A 1 78 ? 10.263 -5.474 -9.711 1.00 80.00 78 PRO A C 1
ATOM 631 O O . PRO A 1 78 ? 10.883 -5.386 -10.768 1.00 80.00 78 PRO A O 1
ATOM 634 N N . LEU A 1 79 ? 9.304 -6.388 -9.515 1.00 80.06 79 LEU A N 1
ATOM 635 C CA . LEU A 1 79 ? 8.899 -7.362 -10.535 1.00 80.06 79 LEU A CA 1
ATOM 636 C C . LEU A 1 79 ? 8.150 -6.680 -11.686 1.00 80.06 79 LEU A C 1
ATOM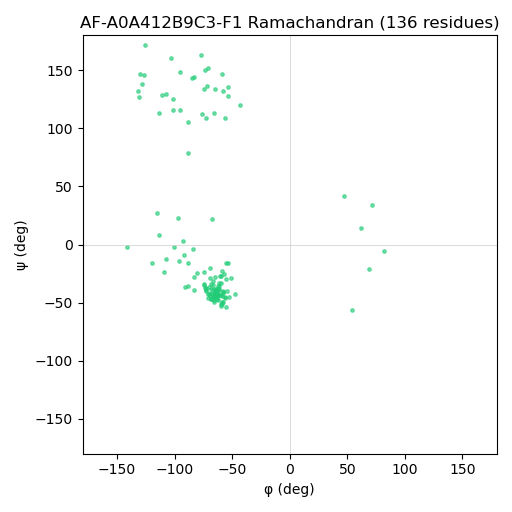 638 O O . LEU A 1 79 ? 8.337 -7.031 -12.849 1.00 80.06 79 LEU A O 1
ATOM 642 N N . PHE A 1 80 ? 7.340 -5.668 -11.370 1.00 84.69 80 PHE A N 1
ATOM 643 C CA . PHE A 1 80 ? 6.594 -4.894 -12.363 1.00 84.69 80 PHE A CA 1
ATOM 644 C C . PHE A 1 80 ? 7.365 -3.699 -12.923 1.00 84.69 80 PHE A C 1
ATOM 646 O O . PHE A 1 80 ? 6.988 -3.183 -13.971 1.00 84.69 80 PHE A O 1
ATOM 653 N N . ALA A 1 81 ? 8.455 -3.271 -12.281 1.00 84.12 81 ALA A N 1
ATOM 654 C CA . ALA A 1 81 ? 9.231 -2.101 -12.683 1.00 84.12 81 ALA A CA 1
ATOM 655 C C . ALA A 1 81 ? 9.686 -2.190 -14.144 1.00 84.12 81 ALA A C 1
ATOM 657 O O . ALA A 1 81 ? 9.597 -1.204 -14.868 1.00 84.12 81 ALA A O 1
ATOM 658 N N . TYR A 1 82 ? 10.096 -3.378 -14.596 1.00 83.56 82 TYR A N 1
ATOM 659 C CA . TYR A 1 82 ? 10.460 -3.615 -15.993 1.00 83.56 82 TYR A CA 1
ATOM 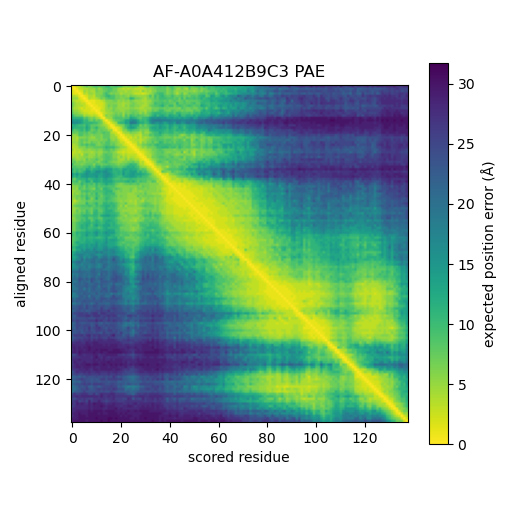660 C C . TYR A 1 82 ? 9.300 -3.311 -16.951 1.00 83.56 82 TYR A C 1
ATOM 662 O O . TYR A 1 82 ? 9.458 -2.529 -17.884 1.00 83.56 82 TYR A O 1
ATOM 670 N N . TYR A 1 83 ? 8.117 -3.868 -16.684 1.00 87.00 83 TYR A N 1
ATOM 671 C CA . TYR A 1 83 ? 6.924 -3.637 -17.499 1.00 87.00 83 TYR A CA 1
ATOM 672 C C . TYR A 1 83 ? 6.457 -2.180 -17.450 1.00 87.00 83 TYR A C 1
ATOM 674 O O . TYR A 1 83 ? 6.036 -1.637 -18.467 1.00 87.00 83 TYR A O 1
ATOM 682 N N . LEU A 1 84 ? 6.550 -1.528 -16.288 1.00 87.75 84 LEU A N 1
ATOM 683 C CA . LEU A 1 84 ? 6.199 -0.116 -16.142 1.00 87.75 84 LEU A CA 1
ATOM 684 C C . LEU A 1 84 ? 7.121 0.777 -16.976 1.00 87.75 84 LEU A C 1
ATOM 686 O O . LEU A 1 84 ? 6.633 1.654 -17.683 1.00 87.75 84 LEU A O 1
ATOM 690 N N . LEU A 1 85 ? 8.433 0.536 -16.932 1.00 87.12 85 LEU A N 1
ATOM 691 C CA . LEU A 1 85 ? 9.414 1.270 -17.734 1.00 87.12 85 LEU A CA 1
ATOM 692 C C . LEU A 1 85 ? 9.216 1.009 -19.231 1.00 87.12 85 LEU A C 1
ATOM 694 O O . LEU A 1 85 ? 9.227 1.944 -20.027 1.00 87.12 85 LEU A O 1
ATOM 698 N N . TYR A 1 86 ? 8.964 -0.246 -19.604 1.00 87.50 86 TYR A N 1
ATOM 699 C CA . TYR A 1 86 ? 8.652 -0.638 -20.975 1.00 87.50 86 TYR A CA 1
ATOM 700 C C . TYR A 1 86 ? 7.458 0.138 -21.541 1.00 87.50 86 TYR A C 1
ATOM 702 O O . TYR A 1 86 ? 7.553 0.785 -22.584 1.00 87.50 86 TYR A O 1
ATOM 710 N N . TRP A 1 87 ? 6.331 0.114 -20.827 1.00 87.94 87 TRP A N 1
ATOM 711 C CA . TRP A 1 87 ? 5.116 0.802 -21.252 1.00 87.94 87 TRP A CA 1
ATOM 712 C C . TRP A 1 87 ? 5.259 2.322 -21.213 1.00 87.94 87 TRP A C 1
ATOM 714 O O . TRP A 1 87 ? 4.764 2.992 -22.116 1.00 87.94 87 TRP A O 1
ATOM 724 N N . ALA A 1 88 ? 5.949 2.875 -20.212 1.00 87.50 88 ALA A N 1
ATOM 725 C CA . ALA A 1 88 ? 6.192 4.312 -20.120 1.00 87.50 88 ALA A CA 1
ATOM 726 C C . ALA A 1 88 ? 6.967 4.835 -21.337 1.00 87.50 88 ALA A C 1
ATOM 728 O O . AL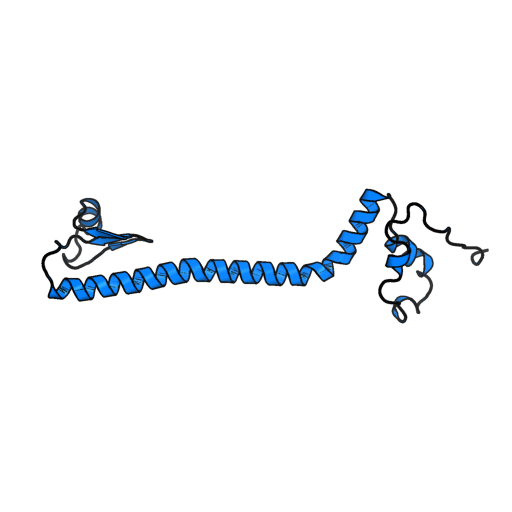A A 1 88 ? 6.610 5.868 -21.903 1.00 87.50 88 ALA A O 1
ATOM 729 N N . GLU A 1 89 ? 7.996 4.111 -21.771 1.00 87.94 89 GLU A N 1
ATOM 730 C CA . GLU A 1 89 ? 8.774 4.470 -22.953 1.00 87.94 89 GLU A CA 1
ATOM 731 C C . GLU A 1 89 ? 7.966 4.299 -24.242 1.00 87.94 89 GLU A C 1
ATOM 733 O O . GLU A 1 89 ? 7.918 5.213 -25.068 1.00 87.94 89 GLU A O 1
ATOM 738 N N . ARG A 1 90 ? 7.236 3.184 -24.363 1.00 86.19 90 ARG A N 1
ATOM 739 C CA . ARG A 1 90 ? 6.398 2.895 -25.531 1.00 86.19 90 ARG A CA 1
ATOM 740 C C . ARG A 1 90 ? 5.278 3.920 -25.717 1.00 86.19 90 ARG A C 1
ATOM 742 O O . ARG A 1 90 ? 4.968 4.273 -26.850 1.00 86.19 90 ARG A O 1
ATOM 749 N N . LEU A 1 91 ? 4.709 4.436 -24.627 1.00 87.62 91 LEU A N 1
ATOM 750 C CA . LEU A 1 91 ? 3.713 5.512 -24.665 1.00 87.62 91 LEU A CA 1
ATOM 751 C C . LEU A 1 91 ? 4.328 6.883 -24.977 1.00 87.62 91 LEU A C 1
ATOM 753 O O . LEU A 1 91 ? 3.683 7.696 -25.633 1.00 87.62 91 LEU A O 1
ATOM 757 N N . ALA A 1 92 ? 5.546 7.159 -24.504 1.00 85.50 92 ALA A N 1
ATOM 758 C CA . ALA A 1 92 ? 6.171 8.473 -24.652 1.00 85.50 92 ALA A CA 1
ATOM 759 C C . ALA A 1 92 ? 6.872 8.676 -26.005 1.00 85.50 92 ALA A C 1
ATOM 761 O O . ALA A 1 92 ? 6.841 9.779 -26.547 1.00 85.50 92 ALA A O 1
ATOM 762 N N . VAL A 1 93 ? 7.541 7.643 -26.525 1.00 83.44 93 VAL A N 1
ATOM 763 C CA . VAL A 1 93 ? 8.435 7.748 -27.693 1.00 83.44 93 VAL A CA 1
ATOM 764 C C . VAL A 1 93 ? 7.979 6.855 -28.855 1.00 83.44 93 VAL A C 1
ATOM 766 O O . VAL A 1 93 ? 8.380 7.076 -29.994 1.00 83.44 93 VAL A O 1
ATOM 769 N N . GLY A 1 94 ? 7.095 5.883 -28.607 1.00 82.50 94 GLY A N 1
ATOM 770 C CA . GLY A 1 94 ? 6.563 4.982 -29.637 1.00 82.50 94 GLY A CA 1
ATOM 771 C C . GLY A 1 94 ? 7.473 3.798 -29.983 1.00 82.50 94 GLY A C 1
ATOM 772 O O . GLY A 1 94 ? 7.052 2.901 -30.710 1.00 82.50 94 GLY A O 1
ATOM 773 N N . HIS A 1 95 ? 8.686 3.752 -29.431 1.00 81.81 95 HIS A N 1
ATOM 774 C CA . HIS A 1 95 ? 9.598 2.607 -29.475 1.00 81.81 95 HIS A CA 1
ATOM 775 C C . HIS A 1 95 ? 10.027 2.226 -28.050 1.00 81.81 95 HIS A C 1
ATOM 777 O O . HIS A 1 95 ? 9.689 2.927 -27.095 1.00 81.81 95 HIS A O 1
ATOM 783 N N . SER A 1 96 ? 10.720 1.095 -27.890 1.00 84.62 96 SER A N 1
ATOM 784 C CA . SER A 1 96 ? 11.286 0.704 -26.600 1.00 84.62 96 SER A CA 1
ATOM 785 C C . SER A 1 96 ? 12.746 0.279 -26.723 1.00 84.62 96 SER A C 1
ATOM 787 O O . SER A 1 96 ? 13.098 -0.566 -27.546 1.00 84.62 96 SER A O 1
ATOM 789 N N . ALA A 1 97 ? 13.589 0.820 -25.844 1.00 83.12 97 ALA A N 1
ATOM 790 C CA . ALA A 1 97 ? 14.984 0.434 -25.678 1.00 83.12 97 ALA A CA 1
ATOM 791 C C . ALA A 1 97 ? 15.129 -1.043 -25.281 1.00 83.12 97 ALA A C 1
ATOM 793 O O . ALA A 1 97 ? 16.143 -1.664 -25.593 1.00 83.12 97 ALA A O 1
ATOM 794 N N . PHE A 1 98 ? 14.117 -1.607 -24.616 1.00 81.88 98 PHE A N 1
ATOM 795 C CA . PHE A 1 98 ? 14.082 -3.019 -24.248 1.00 81.88 98 PHE A CA 1
ATOM 796 C C . PHE A 1 98 ? 13.880 -3.933 -25.461 1.00 81.88 98 PHE A C 1
ATOM 798 O O . PHE A 1 98 ? 14.578 -4.938 -25.568 1.00 81.88 98 PHE A O 1
ATOM 805 N N . ASP A 1 99 ? 12.976 -3.568 -26.378 1.00 82.00 99 ASP A N 1
ATOM 806 C CA . ASP A 1 99 ? 12.760 -4.306 -27.632 1.00 82.00 99 ASP A CA 1
ATOM 807 C C . ASP A 1 99 ? 14.016 -4.229 -28.514 1.00 82.00 99 ASP A C 1
ATOM 809 O O . ASP A 1 99 ? 14.463 -5.238 -29.047 1.00 82.00 99 ASP A O 1
ATOM 813 N N . TYR A 1 100 ? 14.652 -3.055 -28.579 1.00 81.38 100 TYR A N 1
ATOM 814 C CA . TYR A 1 100 ? 15.919 -2.861 -29.289 1.00 81.38 100 TYR A CA 1
ATOM 815 C C . TYR A 1 100 ? 17.069 -3.707 -28.720 1.00 81.38 100 TYR A C 1
ATOM 817 O O . TYR A 1 100 ? 17.841 -4.291 -29.479 1.00 81.38 100 TYR A O 1
ATOM 825 N N . GLU A 1 101 ? 17.203 -3.782 -27.391 1.00 79.38 101 GLU A N 1
ATOM 826 C CA . GLU A 1 101 ? 18.224 -4.620 -26.750 1.00 79.38 101 GLU A CA 1
ATOM 827 C C . GLU A 1 101 ? 17.967 -6.107 -27.023 1.00 79.38 101 GLU A C 1
ATOM 829 O O . GLU A 1 101 ? 18.899 -6.837 -27.349 1.00 79.38 101 GLU A O 1
ATOM 834 N N . ALA A 1 102 ? 16.704 -6.538 -26.942 1.00 78.50 102 ALA A N 1
ATOM 835 C CA . ALA A 1 102 ? 16.313 -7.907 -27.253 1.00 78.50 102 ALA A CA 1
ATOM 836 C C . ALA A 1 102 ? 16.580 -8.258 -28.722 1.00 78.50 102 ALA A C 1
ATOM 838 O O . ALA A 1 102 ? 17.072 -9.343 -28.999 1.00 78.50 102 ALA A O 1
ATOM 839 N N . GLU A 1 103 ? 16.297 -7.349 -29.656 1.00 78.44 103 GLU A N 1
ATOM 840 C CA . GLU A 1 103 ? 16.524 -7.565 -31.085 1.00 78.44 103 GLU A CA 1
ATOM 841 C C . GLU A 1 103 ? 18.019 -7.630 -31.420 1.00 78.44 103 GLU A C 1
ATOM 843 O O . GLU A 1 103 ? 18.457 -8.571 -32.082 1.00 78.44 103 GLU A O 1
ATOM 848 N N . LYS A 1 104 ? 18.814 -6.685 -30.903 1.00 76.31 104 LYS A N 1
ATOM 849 C CA . LYS A 1 104 ? 20.265 -6.610 -31.136 1.00 76.31 104 LYS A CA 1
ATOM 850 C C . LYS A 1 104 ? 21.019 -7.842 -30.632 1.00 76.31 104 LYS A C 1
ATOM 852 O O . LYS A 1 104 ? 22.039 -8.203 -31.206 1.00 76.31 104 LYS A O 1
ATOM 857 N N . GLU A 1 105 ? 20.551 -8.442 -29.546 1.00 72.19 105 GLU A N 1
ATOM 858 C CA . GLU A 1 105 ? 21.269 -9.500 -28.831 1.00 72.19 105 GLU A CA 1
ATOM 859 C C . GLU A 1 105 ? 20.548 -10.861 -28.907 1.00 72.19 105 GLU A C 1
ATOM 861 O O . GLU A 1 105 ? 20.939 -11.818 -28.239 1.00 72.19 105 GLU A O 1
ATOM 866 N N . SER A 1 106 ? 19.496 -10.963 -29.729 1.00 68.25 106 SER A N 1
ATOM 867 C CA . SER A 1 106 ? 18.657 -12.164 -29.890 1.00 68.25 106 SER A CA 1
ATOM 868 C C . SER A 1 106 ? 19.418 -13.415 -30.352 1.00 68.25 106 SER A C 1
ATOM 870 O O . SER A 1 106 ? 18.967 -14.534 -30.105 1.00 68.25 106 SER A O 1
ATOM 872 N N . GLU A 1 107 ? 20.571 -13.235 -30.994 1.00 66.06 107 GLU A N 1
ATOM 873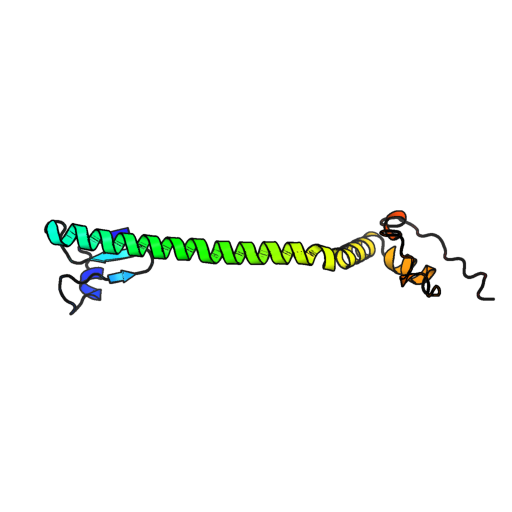 C CA . GLU A 1 107 ? 21.389 -14.304 -31.585 1.00 66.06 107 GLU A CA 1
ATOM 874 C C . GLU A 1 107 ? 22.522 -14.779 -30.668 1.00 66.06 107 GLU A C 1
ATOM 876 O O . GLU A 1 107 ? 23.102 -15.847 -30.876 1.00 66.06 107 GLU A O 1
ATOM 881 N N . GLU A 1 108 ? 22.825 -14.025 -29.612 1.00 63.50 108 GLU A N 1
ATOM 882 C CA . GLU A 1 108 ? 23.874 -14.378 -28.672 1.00 63.50 108 GLU A CA 1
ATOM 883 C C . GLU A 1 108 ? 23.315 -15.268 -27.553 1.00 63.50 108 GLU A C 1
ATOM 885 O O . GLU A 1 108 ? 22.680 -14.806 -26.607 1.00 63.50 108 GLU A O 1
ATOM 890 N N . VAL A 1 109 ? 23.623 -16.570 -27.583 1.00 58.00 109 VAL A N 1
ATOM 891 C CA . VAL A 1 109 ? 23.350 -17.491 -26.452 1.00 58.00 109 VAL A CA 1
ATOM 892 C C . VAL A 1 109 ? 24.028 -16.993 -25.158 1.00 58.00 109 VAL A C 1
ATOM 894 O O . VAL A 1 109 ? 23.549 -17.240 -24.049 1.00 58.00 109 VAL A O 1
ATOM 897 N N . SER A 1 110 ? 25.110 -16.219 -25.293 1.00 55.88 110 SER A N 1
ATOM 898 C CA . SER A 1 110 ? 25.809 -15.500 -24.223 1.00 55.88 110 SER A CA 1
ATOM 899 C C . SER A 1 110 ? 25.033 -14.324 -23.630 1.00 55.88 110 SER A C 1
ATOM 901 O O . SER A 1 110 ? 25.335 -13.936 -22.501 1.00 55.88 110 SER A O 1
ATOM 903 N N . TYR A 1 111 ? 24.030 -13.774 -24.318 1.00 56.66 111 TYR A N 1
ATOM 904 C CA . TYR A 1 111 ? 23.294 -12.589 -23.871 1.00 56.66 111 TYR A CA 1
ATOM 905 C C . TYR A 1 111 ? 22.578 -12.815 -22.531 1.00 56.66 111 TYR A C 1
ATOM 907 O O . TYR A 1 111 ? 22.603 -11.961 -21.639 1.00 56.66 111 TYR A O 1
ATOM 915 N N . PHE A 1 112 ? 22.016 -14.011 -22.331 1.00 57.22 112 PHE A N 1
ATOM 916 C CA . PHE A 1 112 ? 21.398 -14.390 -21.057 1.00 57.22 112 PHE A CA 1
ATOM 917 C C . PHE A 1 112 ? 22.425 -14.703 -19.956 1.00 57.22 112 PHE A C 1
ATOM 919 O O . PHE A 1 112 ? 22.104 -14.578 -18.776 1.00 57.22 112 PHE A O 1
ATOM 926 N N . VAL A 1 113 ? 23.658 -15.073 -20.323 1.00 57.44 113 VAL A N 1
ATOM 927 C CA . VAL A 1 113 ? 24.726 -15.475 -19.388 1.00 57.44 113 VAL A CA 1
ATOM 928 C C . VAL A 1 113 ? 25.556 -14.274 -18.910 1.00 57.44 113 VAL A C 1
ATOM 930 O O . VAL A 1 113 ? 25.965 -14.231 -17.753 1.00 57.44 113 VAL A O 1
ATOM 933 N N . VAL A 1 114 ? 25.787 -13.277 -19.773 1.00 54.94 114 VAL A N 1
ATOM 934 C CA . VAL A 1 114 ? 26.705 -12.139 -19.545 1.00 54.94 114 VAL A CA 1
ATOM 935 C C . VAL A 1 114 ? 25.948 -10.808 -19.486 1.00 54.94 114 VAL A C 1
ATOM 937 O O . VAL A 1 114 ? 26.488 -9.748 -19.803 1.00 54.94 114 VAL A O 1
ATOM 940 N N . ARG A 1 115 ? 24.673 -10.821 -19.083 1.00 57.06 115 ARG A N 1
ATOM 941 C CA . ARG A 1 115 ? 23.867 -9.597 -19.022 1.00 57.06 115 ARG A CA 1
ATOM 942 C C . ARG A 1 115 ? 24.564 -8.560 -18.133 1.00 57.06 115 ARG A C 1
ATOM 944 O O . ARG A 1 115 ? 24.606 -8.695 -16.909 1.00 57.06 115 ARG A O 1
ATOM 951 N N . LYS A 1 116 ? 25.101 -7.488 -18.724 1.00 56.09 116 LYS A N 1
ATOM 952 C CA . LYS A 1 116 ? 25.513 -6.314 -17.948 1.00 56.09 116 LYS A CA 1
ATOM 953 C C . LYS A 1 116 ? 24.238 -5.725 -17.362 1.00 56.09 116 LYS A C 1
ATOM 955 O O . LYS A 1 116 ? 23.379 -5.256 -18.106 1.00 56.09 116 LYS A O 1
ATOM 960 N N . HIS A 1 117 ? 24.099 -5.783 -16.040 1.00 59.84 117 HIS A N 1
ATOM 961 C CA . HIS A 1 117 ? 22.990 -5.155 -15.329 1.00 59.84 117 HIS A CA 1
ATOM 962 C C . HIS A 1 117 ? 22.738 -3.743 -15.896 1.00 59.84 117 HIS A C 1
ATOM 964 O O . HIS A 1 117 ? 23.625 -2.893 -15.858 1.00 59.84 117 HIS A O 1
ATOM 970 N N . PHE A 1 118 ? 21.523 -3.511 -16.412 1.00 66.19 118 PHE A N 1
ATOM 971 C CA . PHE A 1 118 ? 21.030 -2.211 -16.891 1.00 66.19 118 PHE A CA 1
ATOM 972 C C . PHE A 1 118 ? 21.621 -1.659 -18.209 1.00 66.19 118 PHE A C 1
ATOM 974 O O . PHE A 1 118 ? 21.717 -0.440 -18.358 1.00 66.19 118 PHE A O 1
ATOM 981 N N . ALA A 1 119 ? 21.967 -2.498 -19.194 1.00 70.44 119 ALA A N 1
ATOM 982 C CA . ALA A 1 119 ? 22.418 -2.028 -20.516 1.00 70.44 119 ALA A CA 1
ATOM 983 C C . ALA A 1 119 ? 21.390 -1.122 -21.241 1.00 70.44 119 ALA A C 1
ATOM 985 O O . ALA A 1 119 ? 21.772 -0.067 -21.763 1.00 70.44 119 ALA A O 1
ATOM 986 N N . TRP A 1 120 ? 20.091 -1.448 -21.171 1.00 75.44 120 TRP A N 1
ATOM 987 C CA . TRP A 1 120 ? 18.977 -0.612 -21.649 1.00 75.44 120 TRP A CA 1
ATOM 988 C C . TRP A 1 120 ? 19.006 0.833 -21.130 1.00 75.44 120 TRP A C 1
ATOM 990 O O . TRP A 1 120 ? 18.581 1.747 -21.835 1.00 75.44 120 TRP A O 1
ATOM 1000 N N . ARG A 1 121 ? 19.563 1.095 -19.935 1.00 80.25 121 ARG A N 1
ATOM 1001 C CA . ARG A 1 121 ? 19.583 2.439 -19.325 1.00 80.25 121 ARG A CA 1
ATOM 1002 C C . ARG A 1 121 ? 20.315 3.470 -20.187 1.00 80.25 121 ARG A C 1
ATOM 1004 O O . ARG A 1 121 ? 20.011 4.656 -20.105 1.00 80.25 121 ARG A O 1
ATOM 1011 N N . LYS A 1 122 ? 21.276 3.038 -21.010 1.00 81.12 122 LYS A N 1
ATOM 1012 C CA . LYS A 1 122 ? 22.012 3.922 -21.930 1.00 81.12 122 LYS A CA 1
ATOM 1013 C C . LYS A 1 122 ? 21.112 4.493 -23.033 1.00 81.12 122 LYS A C 1
ATOM 1015 O O . LYS A 1 122 ? 21.350 5.606 -23.507 1.00 81.12 122 LYS A O 1
ATOM 1020 N N . TRP A 1 123 ? 20.111 3.719 -23.434 1.00 78.44 123 TRP A N 1
ATOM 1021 C CA . TRP A 1 123 ? 19.243 3.988 -24.578 1.00 78.44 123 TRP A CA 1
ATOM 1022 C C . TRP A 1 123 ? 17.830 4.411 -24.166 1.00 78.44 123 TRP A C 1
ATOM 1024 O O . TRP A 1 123 ? 17.100 4.955 -24.987 1.00 78.44 123 TRP A O 1
ATOM 1034 N N . TYR A 1 124 ? 17.486 4.234 -22.891 1.00 82.88 124 TYR A N 1
ATOM 1035 C CA . TYR A 1 124 ? 16.190 4.592 -22.332 1.00 82.88 124 TYR A CA 1
ATOM 1036 C C . TYR A 1 124 ? 15.861 6.084 -22.526 1.00 82.88 124 TYR A C 1
ATOM 1038 O O . TYR A 1 124 ? 16.701 6.949 -22.250 1.00 82.88 124 TYR A O 1
ATOM 1046 N N . TRP A 1 125 ? 14.647 6.388 -22.998 1.00 82.06 125 TRP A N 1
ATOM 1047 C CA . TRP A 1 125 ? 14.154 7.741 -23.331 1.00 82.06 125 TRP A CA 1
ATOM 1048 C C . TRP A 1 125 ? 14.912 8.487 -24.444 1.00 82.06 125 TRP A C 1
ATOM 1050 O O . TRP A 1 125 ? 14.737 9.698 -24.627 1.00 82.06 125 TRP A O 1
ATOM 1060 N N . LYS A 1 126 ? 15.753 7.809 -25.230 1.00 84.88 126 LYS A N 1
ATOM 1061 C CA . LYS A 1 126 ? 16.357 8.433 -26.416 1.00 84.88 126 LYS A CA 1
ATOM 1062 C C . LYS A 1 126 ? 15.302 8.611 -27.505 1.00 84.88 126 LYS A C 1
ATOM 1064 O O . LYS A 1 126 ? 14.526 7.707 -27.764 1.00 84.88 126 LYS A O 1
ATOM 1069 N N . LYS A 1 127 ? 15.279 9.775 -28.165 1.00 77.44 127 LYS A N 1
ATOM 1070 C CA . LYS A 1 127 ? 14.318 10.050 -29.252 1.00 77.44 127 LYS A CA 1
ATOM 1071 C C . LYS A 1 127 ? 14.507 9.109 -30.442 1.00 77.44 127 LYS A C 1
ATOM 1073 O O . LYS A 1 127 ? 13.529 8.634 -30.999 1.00 77.44 127 LYS A O 1
ATOM 1078 N N . GLU A 1 128 ? 15.753 8.796 -30.772 1.00 78.50 128 GLU A N 1
ATOM 1079 C CA . GLU A 1 128 ? 16.116 7.889 -31.859 1.00 78.50 128 GLU A CA 1
ATOM 1080 C C . GLU A 1 128 ? 17.087 6.829 -31.332 1.00 78.50 128 GLU A C 1
ATOM 1082 O O . GLU A 1 128 ? 17.990 7.134 -30.542 1.00 78.50 128 GLU A O 1
ATOM 1087 N N . LEU A 1 129 ? 16.868 5.582 -31.749 1.00 78.69 129 LEU A N 1
ATOM 1088 C CA . LEU A 1 129 ? 17.734 4.443 -31.458 1.00 78.69 129 LEU A CA 1
ATOM 1089 C C . LEU A 1 129 ? 18.704 4.233 -32.634 1.00 78.69 129 LEU A C 1
ATOM 1091 O O . LEU A 1 129 ? 18.343 4.537 -33.773 1.00 78.69 129 LEU A O 1
ATOM 1095 N N . PRO A 1 130 ? 19.933 3.739 -32.392 1.00 79.75 130 PRO A N 1
ATOM 1096 C CA . PRO A 1 130 ? 20.860 3.425 -33.474 1.00 79.75 130 PRO A CA 1
ATOM 1097 C C . PRO A 1 130 ? 20.254 2.388 -34.423 1.00 79.75 130 PRO A C 1
ATOM 1099 O O . PRO A 1 130 ? 19.540 1.491 -33.982 1.00 79.75 130 PRO A O 1
ATOM 1102 N N . ALA A 1 131 ? 20.572 2.467 -35.714 1.00 75.00 131 ALA A N 1
ATOM 1103 C CA . ALA A 1 131 ? 20.236 1.387 -36.633 1.00 75.00 131 ALA A CA 1
ATOM 1104 C C . ALA A 1 131 ? 21.015 0.119 -36.247 1.00 75.00 131 ALA A C 1
ATOM 1106 O O . ALA A 1 131 ? 22.221 0.178 -35.993 1.00 75.00 131 ALA A O 1
ATOM 1107 N N . ILE A 1 132 ? 20.324 -1.020 -36.202 1.00 74.44 132 ILE A N 1
ATOM 1108 C CA . ILE A 1 132 ? 20.962 -2.325 -36.022 1.00 74.44 132 ILE A CA 1
ATOM 1109 C C . ILE A 1 132 ? 21.591 -2.699 -37.365 1.00 74.44 132 ILE A C 1
ATOM 1111 O O . ILE A 1 132 ? 20.877 -2.912 -38.346 1.00 74.44 132 ILE A O 1
ATOM 1115 N N . ASP A 1 133 ? 22.922 -2.737 -37.423 1.00 67.69 133 ASP A N 1
ATOM 1116 C CA . ASP A 1 133 ? 23.635 -3.171 -38.620 1.00 67.69 133 ASP A CA 1
ATOM 1117 C C . ASP A 1 133 ? 23.498 -4.691 -38.779 1.00 67.69 133 ASP A C 1
ATOM 1119 O O . ASP A 1 133 ? 24.061 -5.464 -38.006 1.00 67.69 133 ASP A O 1
ATOM 1123 N N . ARG A 1 134 ? 22.718 -5.110 -39.779 1.00 64.75 134 ARG A N 1
ATOM 1124 C CA . ARG A 1 134 ? 22.530 -6.516 -40.163 1.00 64.75 134 ARG A CA 1
ATOM 1125 C C . ARG A 1 134 ? 23.442 -6.920 -41.327 1.00 64.75 134 ARG A C 1
ATOM 1127 O O . ARG A 1 134 ? 23.128 -7.866 -42.041 1.00 64.75 134 ARG A O 1
ATOM 1134 N N . SER A 1 135 ? 24.557 -6.220 -41.546 1.00 59.12 135 SER A N 1
ATOM 1135 C CA . SER A 1 135 ? 25.511 -6.495 -42.635 1.00 59.12 135 SER A CA 1
ATOM 1136 C C . SER A 1 135 ? 26.056 -7.932 -42.677 1.00 59.12 135 SER A C 1
ATOM 1138 O O . SER A 1 135 ? 26.548 -8.360 -43.715 1.00 59.12 135 SER A O 1
ATOM 1140 N N . TRP A 1 136 ? 25.911 -8.701 -41.596 1.00 55.03 136 TRP A N 1
ATOM 1141 C CA . TRP A 1 136 ? 26.303 -10.112 -41.494 1.00 55.03 136 TRP A CA 1
ATOM 1142 C C . TRP A 1 136 ? 25.262 -11.114 -42.035 1.00 55.03 136 TRP A C 1
ATOM 1144 O O . TRP A 1 136 ? 25.536 -12.310 -42.057 1.00 55.03 136 TRP A O 1
ATOM 1154 N N . PHE A 1 137 ? 24.079 -10.653 -42.464 1.00 51.16 137 PHE A N 1
ATOM 1155 C CA . PHE A 1 137 ? 22.990 -11.493 -42.995 1.00 51.16 137 PHE A CA 1
ATOM 1156 C C . PHE A 1 137 ? 22.987 -11.668 -44.526 1.00 51.16 137 PHE A C 1
ATOM 1158 O O . PHE A 1 137 ? 22.057 -12.282 -45.053 1.00 51.16 137 PHE A O 1
ATOM 1165 N N . CYS A 1 138 ? 23.973 -11.116 -45.243 1.00 42.81 138 CYS A N 1
ATOM 1166 C CA . CYS A 1 138 ? 24.125 -11.270 -46.697 1.00 42.81 138 CYS A CA 1
ATOM 1167 C C . CYS A 1 138 ? 25.267 -12.223 -47.053 1.00 42.81 138 CYS A C 1
ATOM 1169 O O . CYS A 1 138 ? 26.380 -12.030 -46.515 1.00 42.81 138 CYS A O 1
#